Protein AF-A0A6S7K6Q7-F1 (afdb_monomer)

InterPro domains:
  IPR001357 BRCT domain [PF00533] (2-79)
  IPR001357 BRCT domain [PS50172] (1-81)
  IPR001357 BRCT domain [SM00292] (2-81)
  IPR036420 BRCT domain superfamily [G3DSA:3.40.50.10190] (1-81)
  IPR036420 BRCT domain superfamily [SSF52113] (3-81)

Radius of gyration: 12.23 Å; Cα contacts (8 Å, |Δi|>4): 113; chains: 1; bounding box: 22×33×30 Å

Nearest PDB structures (foldseek):
  6wh2-assembly1_B-2  TM=8.145E-01  e=1.340E-04  Homo sapiens
  3pc6-assembly1_A  TM=8.140E-01  e=2.265E-04  Mus musculus
  3pc8-assembly1_A  TM=8.150E-01  e=3.144E-04  Mus musculus
  4bu1-assembly1_B  TM=8.110E-01  e=3.358E-04  Schizosaccharomyces pombe
  3qvg-assembly1_B  TM=7.770E-01  e=5.315E-04  Mus musculus

Sequence (81 aa):
MEKIFYGFEFYFVPKKQIRIQVQILKKKITELGGVFSDIQRNTTTHVVYARGARRENKTSETEPEGVHHIRVDWLAECIKK

Foldseek 3Di:
DALQAAQAEEEEDPPPDDVVLVVVLQVLNVVSHYHYDPDDDLSHQEYEYEPPDDPPPPPVVRHHPNRHYYYSVVSVVVSVD

Structure (mmCIF, N/CA/C/O backbone):
data_AF-A0A6S7K6Q7-F1
#
_entry.id   AF-A0A6S7K6Q7-F1
#
loop_
_atom_site.group_PDB
_atom_site.id
_atom_site.type_symbol
_atom_site.label_atom_id
_atom_site.label_alt_id
_atom_site.label_comp_id
_atom_site.label_asym_id
_atom_site.label_entity_id
_atom_site.label_seq_id
_atom_site.pdbx_PDB_ins_code
_atom_site.Cartn_x
_atom_site.Cartn_y
_atom_site.Cartn_z
_atom_site.occupancy
_atom_site.B_iso_or_equiv
_atom_site.auth_seq_id
_atom_site.auth_comp_id
_atom_site.auth_asym_id
_atom_site.auth_atom_id
_atom_site.pdbx_PDB_model_num
ATOM 1 N N . MET A 1 1 ? -10.077 10.458 15.239 1.00 58.62 1 MET A N 1
ATOM 2 C CA . MET A 1 1 ? -9.356 10.256 13.966 1.00 58.62 1 MET A CA 1
ATOM 3 C C . MET A 1 1 ? -9.899 8.970 13.365 1.00 58.62 1 MET A C 1
ATOM 5 O O . MET A 1 1 ? -9.879 7.953 14.051 1.00 58.62 1 MET A O 1
ATOM 9 N N . GLU A 1 2 ? -10.518 9.048 12.191 1.00 69.38 2 GLU A N 1
ATOM 10 C CA . GLU A 1 2 ? -11.205 7.920 11.552 1.00 69.38 2 GLU A CA 1
ATOM 11 C C . GLU A 1 2 ? -10.172 6.935 10.987 1.00 69.38 2 GLU A C 1
ATOM 13 O O . GLU A 1 2 ? -9.260 7.334 10.264 1.00 69.38 2 GLU A O 1
ATOM 18 N N . LYS A 1 3 ? -10.260 5.656 11.370 1.00 83.94 3 LYS A N 1
ATOM 19 C CA . LYS A 1 3 ? -9.312 4.620 10.932 1.00 83.94 3 LYS A CA 1
ATOM 20 C C . LYS A 1 3 ? -9.817 3.957 9.653 1.00 83.94 3 LYS A C 1
ATOM 22 O O . LYS A 1 3 ? -10.261 2.813 9.673 1.00 83.94 3 LYS A O 1
ATOM 27 N N . ILE A 1 4 ? -9.772 4.707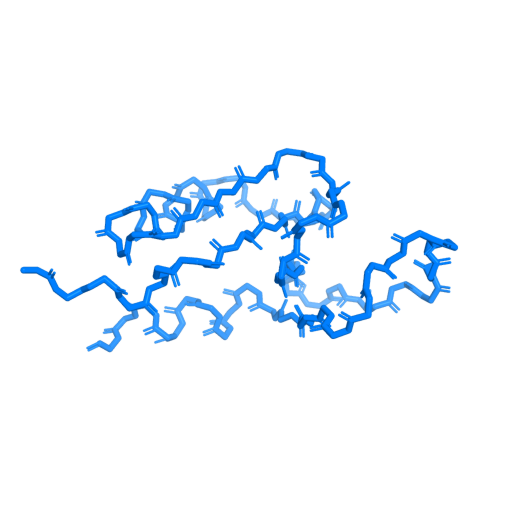 8.558 1.00 87.50 4 ILE A N 1
ATOM 28 C CA . ILE A 1 4 ? -10.340 4.322 7.256 1.00 87.50 4 ILE A CA 1
ATOM 29 C C . ILE A 1 4 ? -9.714 3.023 6.720 1.00 87.50 4 ILE A C 1
ATOM 31 O O . ILE A 1 4 ? -10.381 2.250 6.040 1.00 87.50 4 ILE A O 1
ATOM 35 N N . PHE A 1 5 ? -8.449 2.752 7.052 1.00 92.25 5 PHE A N 1
ATOM 36 C CA . PHE A 1 5 ? -7.732 1.547 6.624 1.00 92.25 5 PHE A CA 1
ATOM 37 C C . PHE A 1 5 ? -7.575 0.505 7.733 1.00 92.25 5 PHE A C 1
ATOM 39 O O . PHE A 1 5 ? -6.690 -0.349 7.659 1.00 92.25 5 PHE A O 1
ATOM 46 N N . TYR A 1 6 ? -8.413 0.551 8.772 1.00 93.25 6 TYR A N 1
ATOM 47 C CA . TYR A 1 6 ? -8.368 -0.458 9.824 1.00 93.25 6 TYR A CA 1
ATOM 48 C C . TYR A 1 6 ? -8.614 -1.864 9.258 1.00 93.25 6 TYR A C 1
ATOM 50 O O . TYR A 1 6 ? -9.595 -2.104 8.560 1.00 93.25 6 TYR A O 1
ATOM 58 N N . GLY A 1 7 ? -7.705 -2.791 9.568 1.00 91.31 7 GLY A N 1
ATOM 59 C CA . GLY A 1 7 ? -7.743 -4.165 9.059 1.00 91.31 7 GLY A CA 1
ATOM 60 C C . GLY A 1 7 ? -7.157 -4.343 7.655 1.00 91.31 7 GLY A C 1
ATOM 61 O O . GLY A 1 7 ? -7.096 -5.471 7.176 1.00 91.31 7 GLY A O 1
ATOM 62 N N . PHE A 1 8 ? -6.698 -3.274 6.994 1.00 94.12 8 PHE A N 1
ATOM 63 C CA . PHE A 1 8 ? -6.061 -3.384 5.682 1.00 94.12 8 PHE A CA 1
ATOM 64 C C . PHE A 1 8 ? -4.550 -3.570 5.824 1.00 94.12 8 PHE A C 1
ATOM 66 O O . PHE A 1 8 ? -3.853 -2.758 6.439 1.00 94.12 8 PHE A O 1
ATOM 73 N N . GLU A 1 9 ? -4.041 -4.622 5.188 1.00 94.12 9 GLU A N 1
ATOM 74 C CA . GLU A 1 9 ? -2.615 -4.870 4.995 1.00 94.12 9 GLU A CA 1
ATOM 75 C C . GLU A 1 9 ? -2.218 -4.658 3.531 1.00 94.12 9 GLU A C 1
ATOM 77 O O . GLU A 1 9 ? -2.764 -5.305 2.629 1.00 94.12 9 GLU A O 1
ATOM 82 N N . PHE A 1 10 ? -1.250 -3.764 3.320 1.00 94.06 10 PHE A N 1
ATOM 83 C CA . PHE A 1 10 ? -0.738 -3.367 2.013 1.00 94.06 10 PHE A CA 1
ATOM 84 C C . PHE A 1 10 ? 0.644 -3.969 1.734 1.00 94.06 10 PHE A C 1
ATOM 86 O O . PHE A 1 10 ? 1.581 -3.826 2.521 1.00 94.06 10 PHE A O 1
ATOM 93 N N . TYR A 1 11 ? 0.812 -4.545 0.551 1.00 92.12 11 TYR A N 1
ATOM 94 C CA . TYR A 1 11 ? 2.106 -4.940 0.007 1.00 92.12 11 TYR A CA 1
ATOM 95 C C . TYR A 1 11 ? 2.447 -4.066 -1.202 1.00 92.12 11 TYR A C 1
ATOM 97 O O . TYR A 1 11 ? 1.700 -4.015 -2.177 1.00 92.12 11 TYR A O 1
ATOM 105 N N . PHE A 1 12 ? 3.583 -3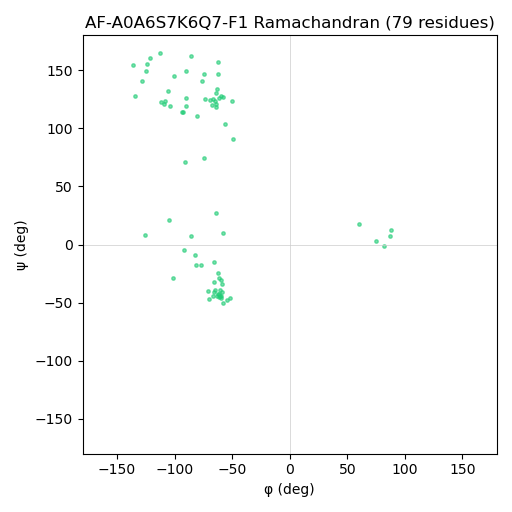.369 -1.160 1.00 91.38 12 PHE A N 1
ATOM 106 C CA . PHE A 1 12 ? 4.054 -2.561 -2.286 1.00 91.38 12 PHE A CA 1
ATOM 107 C C . PHE A 1 12 ? 5.003 -3.385 -3.146 1.00 91.38 12 PHE A C 1
ATOM 109 O O . PHE A 1 12 ? 6.114 -3.699 -2.718 1.00 91.38 12 PHE A O 1
ATOM 116 N N . VAL A 1 13 ? 4.604 -3.674 -4.385 1.00 87.94 13 VAL A N 1
ATOM 117 C CA . VAL A 1 13 ? 5.452 -4.413 -5.327 1.00 87.94 13 VAL A CA 1
ATOM 118 C C . VAL A 1 13 ? 6.695 -3.571 -5.626 1.00 87.94 13 VAL A C 1
ATOM 120 O O . VAL A 1 13 ? 6.532 -2.488 -6.188 1.00 87.94 13 VAL A O 1
ATOM 123 N N . PRO A 1 14 ? 7.928 -4.024 -5.318 1.00 81.75 14 PRO A N 1
ATOM 124 C CA . PRO A 1 14 ? 9.130 -3.178 -5.379 1.00 81.75 14 PRO A CA 1
ATOM 125 C C . PRO A 1 14 ? 9.461 -2.635 -6.779 1.00 81.75 14 PRO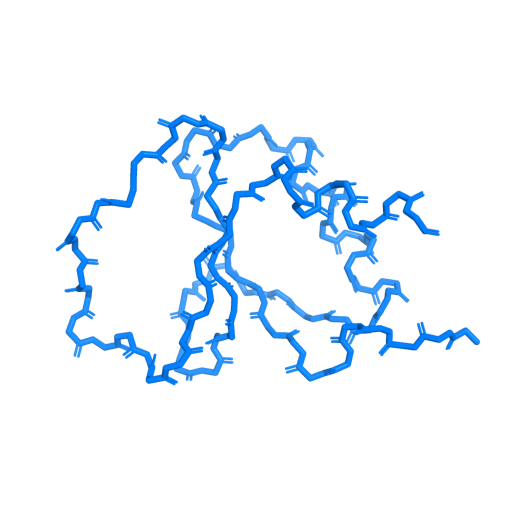 A C 1
ATOM 127 O O . PRO A 1 14 ? 10.133 -1.611 -6.929 1.00 81.75 14 PRO A O 1
ATOM 130 N N . LYS A 1 15 ? 9.008 -3.327 -7.828 1.00 79.94 15 LYS A N 1
ATOM 131 C CA . LYS A 1 15 ? 9.356 -3.047 -9.223 1.00 79.94 15 LYS A CA 1
ATOM 132 C C . LYS A 1 15 ? 8.829 -1.678 -9.666 1.00 79.94 15 LYS A C 1
ATOM 134 O O . LYS A 1 15 ? 7.627 -1.433 -9.653 1.00 79.94 15 LYS A O 1
ATOM 139 N N . LYS A 1 16 ? 9.739 -0.815 -10.138 1.00 77.06 16 LYS A N 1
ATOM 140 C CA . LYS A 1 16 ? 9.445 0.517 -10.713 1.00 77.06 16 LYS A CA 1
ATOM 141 C C . LYS A 1 16 ? 8.733 1.500 -9.760 1.00 77.06 16 LYS A C 1
ATOM 143 O O . LYS A 1 16 ? 8.187 2.497 -10.222 1.00 77.06 16 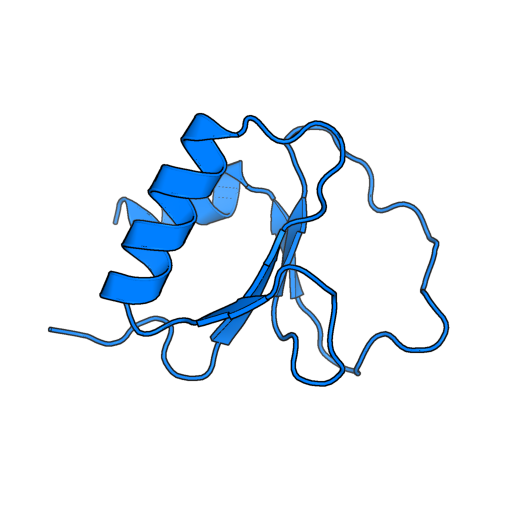LYS A O 1
ATOM 148 N N . GLN A 1 17 ? 8.747 1.257 -8.448 1.00 80.75 17 GLN A N 1
ATOM 149 C CA . GLN A 1 17 ? 8.211 2.199 -7.459 1.00 80.75 17 GLN A CA 1
ATOM 150 C C . GLN A 1 17 ? 9.170 3.375 -7.238 1.00 80.75 17 GLN A C 1
ATOM 152 O O . GLN A 1 17 ? 10.382 3.190 -7.105 1.00 80.75 17 GLN A O 1
ATOM 157 N N . ILE A 1 18 ? 8.625 4.583 -7.095 1.00 85.38 18 ILE A N 1
ATOM 158 C CA . ILE A 1 18 ? 9.397 5.745 -6.641 1.00 85.38 18 ILE A CA 1
ATOM 159 C C . ILE A 1 18 ? 9.512 5.666 -5.114 1.00 85.38 18 ILE A C 1
ATOM 161 O O . ILE A 1 18 ? 8.526 5.854 -4.403 1.00 85.38 18 ILE A O 1
ATOM 165 N N . ARG A 1 19 ? 10.720 5.405 -4.594 1.00 85.31 19 ARG A N 1
ATOM 166 C CA . ARG A 1 19 ? 10.963 5.167 -3.153 1.00 85.31 19 ARG A CA 1
ATOM 167 C C . ARG A 1 19 ? 10.380 6.255 -2.247 1.00 85.31 19 ARG A C 1
ATOM 169 O O . ARG A 1 19 ? 9.724 5.934 -1.264 1.00 85.31 19 ARG A O 1
ATOM 176 N N . ILE A 1 20 ? 10.590 7.525 -2.595 1.00 88.50 20 ILE A N 1
ATOM 177 C CA . ILE A 1 20 ? 10.102 8.667 -1.806 1.00 88.50 20 ILE A CA 1
ATOM 178 C C . ILE A 1 20 ? 8.568 8.676 -1.749 1.00 88.50 20 ILE A C 1
ATOM 180 O O . ILE A 1 20 ? 7.993 8.837 -0.677 1.00 88.50 20 ILE A O 1
ATOM 184 N N . GLN A 1 21 ? 7.901 8.433 -2.882 1.00 88.12 21 GLN A N 1
ATOM 185 C CA . GLN A 1 21 ? 6.440 8.359 -2.946 1.00 88.12 21 GLN A CA 1
ATOM 186 C C . GLN A 1 21 ? 5.903 7.232 -2.056 1.00 88.12 21 GLN A C 1
ATOM 188 O O . GLN A 1 21 ? 4.957 7.448 -1.303 1.00 88.12 21 GLN A O 1
ATOM 193 N N . VAL A 1 22 ? 6.528 6.052 -2.103 1.00 89.62 22 VAL A N 1
ATOM 194 C CA . VAL A 1 22 ? 6.132 4.908 -1.267 1.00 89.62 22 VAL A CA 1
ATOM 195 C C . VAL A 1 22 ? 6.278 5.223 0.215 1.00 89.62 22 VAL A C 1
ATOM 197 O O . VAL A 1 22 ? 5.377 4.905 0.979 1.00 89.62 22 VAL A O 1
ATOM 200 N N . GLN A 1 23 ? 7.365 5.875 0.632 1.00 91.19 23 GLN A N 1
ATOM 201 C CA . GLN A 1 23 ? 7.557 6.247 2.038 1.00 91.19 23 GLN A CA 1
ATOM 202 C C . GLN A 1 23 ? 6.481 7.224 2.528 1.00 91.19 23 GLN A C 1
ATOM 204 O O . GLN A 1 23 ? 5.917 7.034 3.606 1.00 91.19 23 GLN A O 1
ATOM 209 N N . ILE A 1 24 ? 6.135 8.223 1.710 1.00 91.88 24 ILE A N 1
ATOM 210 C CA . ILE A 1 24 ? 5.048 9.163 2.022 1.00 91.88 24 ILE A CA 1
ATOM 211 C C . ILE A 1 24 ? 3.713 8.420 2.152 1.00 91.88 24 ILE A C 1
ATOM 213 O O . ILE A 1 24 ? 2.967 8.660 3.099 1.00 91.88 24 ILE A O 1
ATOM 217 N N . LEU A 1 25 ? 3.413 7.502 1.228 1.00 91.94 25 LEU A N 1
ATOM 218 C CA . LEU A 1 25 ? 2.174 6.721 1.263 1.00 91.94 25 LEU A CA 1
ATOM 219 C C . LEU A 1 25 ? 2.122 5.776 2.463 1.00 91.94 25 LEU A C 1
ATOM 221 O O . LEU A 1 25 ? 1.104 5.744 3.144 1.00 91.94 25 LEU A O 1
ATOM 225 N N . LYS A 1 26 ? 3.213 5.061 2.760 1.00 92.88 26 LYS A N 1
ATOM 226 C CA . LYS A 1 26 ? 3.328 4.185 3.934 1.00 92.88 26 LYS A CA 1
ATOM 227 C C . LYS A 1 26 ? 3.012 4.950 5.220 1.00 92.88 26 LYS A C 1
ATOM 229 O O . LYS A 1 26 ? 2.177 4.498 5.996 1.00 92.88 26 LYS A O 1
ATOM 234 N N . LYS A 1 27 ? 3.594 6.143 5.396 1.00 93.81 27 LYS A N 1
ATOM 235 C CA . LYS A 1 27 ? 3.312 7.003 6.555 1.00 93.81 27 LYS A CA 1
ATOM 236 C C . LYS A 1 27 ? 1.821 7.344 6.664 1.00 93.81 27 LYS A C 1
ATOM 238 O O . LYS A 1 27 ? 1.226 7.121 7.713 1.00 93.81 27 LYS A O 1
ATOM 243 N N . LYS A 1 28 ? 1.210 7.817 5.573 1.00 92.69 28 LYS A N 1
ATOM 244 C CA . LYS A 1 28 ? -0.216 8.183 5.566 1.00 92.69 28 LYS A CA 1
ATOM 245 C C . LYS A 1 28 ? -1.145 6.988 5.797 1.00 92.69 28 LYS A C 1
ATOM 247 O O . LYS A 1 28 ? -2.134 7.113 6.505 1.00 92.69 28 LYS A O 1
ATOM 252 N N . ILE A 1 29 ? -0.829 5.823 5.231 1.00 93.19 29 ILE A N 1
ATOM 253 C CA . ILE A 1 29 ? -1.598 4.589 5.452 1.00 93.19 29 ILE A CA 1
ATOM 254 C C . ILE A 1 29 ? -1.603 4.223 6.936 1.00 93.19 29 ILE A C 1
ATOM 256 O O . ILE A 1 29 ? -2.658 3.900 7.478 1.00 93.19 29 ILE A O 1
ATOM 260 N N . THR A 1 30 ? -0.449 4.317 7.599 1.00 93.38 30 THR A N 1
ATOM 261 C CA . THR A 1 30 ? -0.334 4.055 9.038 1.00 93.38 30 THR A CA 1
ATOM 262 C C . THR A 1 30 ? -1.104 5.069 9.876 1.00 93.38 30 THR A C 1
ATOM 264 O O . THR A 1 30 ? -1.792 4.673 10.814 1.00 93.38 30 THR A O 1
ATOM 267 N N . GLU A 1 31 ? -1.062 6.356 9.519 1.00 92.94 31 GLU A N 1
ATOM 268 C CA . GLU A 1 31 ? -1.883 7.395 10.164 1.00 92.94 31 GLU A CA 1
ATOM 269 C C . GLU A 1 31 ? -3.390 7.094 10.040 1.00 92.94 31 GLU A C 1
ATOM 271 O O . GLU A 1 31 ? -4.150 7.330 10.979 1.00 92.94 31 GLU A O 1
ATOM 276 N N . LEU A 1 32 ? -3.810 6.487 8.925 1.00 92.38 32 LEU A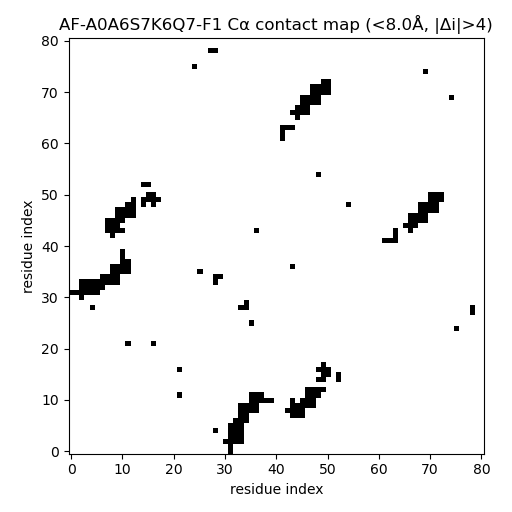 N 1
ATOM 277 C CA . LEU A 1 32 ? -5.188 6.051 8.662 1.00 92.38 32 LEU A CA 1
ATOM 278 C C . LEU A 1 32 ? -5.520 4.649 9.215 1.00 92.38 32 LEU A C 1
ATOM 280 O O . LEU A 1 32 ? -6.613 4.130 8.976 1.00 92.38 32 LEU A O 1
ATOM 284 N N . GLY A 1 33 ? -4.609 4.039 9.980 1.00 93.56 33 GLY A N 1
ATOM 285 C CA . GLY A 1 33 ? -4.828 2.775 10.689 1.00 93.56 33 GLY A CA 1
ATOM 286 C C . GLY A 1 33 ? -4.537 1.501 9.893 1.00 93.56 33 GLY A C 1
ATOM 287 O O . GLY A 1 33 ? -4.824 0.416 10.399 1.00 93.56 33 GLY A O 1
ATOM 288 N N . GLY A 1 34 ? -3.974 1.617 8.689 1.00 94.44 34 GLY A N 1
ATOM 289 C CA . GLY A 1 34 ? -3.527 0.481 7.885 1.00 94.44 34 GLY A CA 1
ATOM 290 C C . GLY A 1 34 ? -2.107 0.033 8.228 1.00 94.44 34 GLY A C 1
ATOM 291 O O . GLY A 1 34 ? -1.310 0.775 8.810 1.00 94.44 34 GLY A O 1
ATOM 292 N N . VAL A 1 35 ? -1.768 -1.186 7.819 1.00 94.62 35 VAL A N 1
ATOM 293 C CA . VAL A 1 35 ? -0.427 -1.761 7.986 1.00 94.62 35 VAL A CA 1
ATOM 294 C C . VAL A 1 35 ? 0.168 -2.132 6.636 1.00 94.62 35 VAL A C 1
ATOM 296 O O . VAL A 1 35 ? -0.538 -2.270 5.640 1.00 94.62 35 VAL A O 1
ATOM 299 N N . PHE A 1 36 ? 1.485 -2.279 6.576 1.00 92.06 36 PHE A N 1
ATOM 300 C CA . PHE A 1 36 ? 2.159 -2.732 5.368 1.00 92.06 36 PHE A CA 1
ATOM 301 C C . PHE A 1 36 ? 3.226 -3.762 5.692 1.00 92.06 36 PHE A C 1
ATOM 303 O O . PHE A 1 36 ? 3.801 -3.761 6.781 1.00 92.06 36 PHE A O 1
ATOM 310 N N . SER A 1 37 ? 3.523 -4.607 4.712 1.00 87.38 37 SER A N 1
ATOM 311 C CA . SER A 1 37 ? 4.612 -5.569 4.797 1.00 87.38 37 SER A CA 1
ATOM 312 C C . SER A 1 37 ? 5.572 -5.403 3.627 1.00 87.38 37 SER A C 1
ATOM 314 O O . SER A 1 37 ? 5.187 -4.992 2.531 1.00 87.38 37 SER A O 1
ATOM 316 N N . ASP A 1 38 ? 6.845 -5.707 3.866 1.00 84.19 38 ASP A N 1
ATOM 317 C CA . ASP A 1 38 ? 7.877 -5.690 2.823 1.00 84.19 38 ASP A CA 1
ATOM 318 C C . ASP A 1 38 ? 7.887 -6.988 1.995 1.00 84.19 38 ASP A C 1
ATOM 320 O O . ASP A 1 38 ? 8.541 -7.062 0.956 1.00 84.19 38 ASP A O 1
ATOM 324 N N . ILE A 1 39 ? 7.126 -7.996 2.432 1.00 85.50 39 ILE A N 1
ATOM 325 C CA . ILE A 1 39 ? 6.921 -9.283 1.763 1.00 85.50 39 ILE A CA 1
ATOM 326 C C . ILE A 1 39 ? 5.410 -9.515 1.664 1.00 85.50 39 ILE A C 1
ATOM 328 O O . ILE A 1 39 ? 4.691 -9.210 2.609 1.00 85.50 39 ILE A O 1
ATOM 332 N N . GLN A 1 40 ? 4.922 -10.059 0.549 1.00 85.31 40 GLN A N 1
ATOM 333 C CA . GLN A 1 40 ? 3.518 -10.450 0.424 1.00 85.31 40 GLN A CA 1
ATOM 334 C C . GLN A 1 40 ? 3.214 -11.613 1.377 1.00 85.31 40 GLN A C 1
ATOM 336 O O . GLN A 1 40 ? 3.898 -12.636 1.352 1.00 85.31 40 GLN A O 1
ATOM 341 N N . ARG A 1 41 ? 2.207 -11.439 2.234 1.00 85.19 41 ARG A N 1
ATOM 342 C CA . ARG A 1 41 ? 1.772 -12.422 3.238 1.00 85.19 41 ARG A CA 1
ATOM 343 C C . ARG A 1 41 ? 0.385 -12.950 2.895 1.00 85.19 41 ARG A C 1
ATOM 345 O O . ARG A 1 41 ? -0.367 -12.310 2.171 1.00 85.19 41 ARG A O 1
ATOM 352 N N . ASN A 1 42 ? -0.001 -14.059 3.518 1.00 85.69 42 ASN A N 1
ATOM 353 C CA . ASN A 1 42 ? -1.359 -14.604 3.397 1.00 85.69 42 ASN A CA 1
ATOM 354 C C . ASN A 1 42 ? -2.430 -13.687 4.021 1.00 85.69 42 ASN A C 1
ATOM 356 O O . ASN A 1 42 ? -3.613 -13.858 3.766 1.00 85.69 42 ASN A O 1
ATOM 360 N N . THR A 1 43 ? -2.020 -12.720 4.843 1.00 88.62 43 THR A N 1
ATOM 361 C CA . THR A 1 43 ? -2.878 -11.677 5.425 1.00 88.62 43 THR A CA 1
ATOM 362 C C . THR A 1 43 ? -2.926 -10.406 4.578 1.00 88.62 43 THR A C 1
ATOM 364 O O . THR A 1 43 ? -3.666 -9.481 4.899 1.00 88.62 43 THR A O 1
ATOM 367 N N . THR A 1 44 ? -2.145 -10.335 3.492 1.00 90.69 44 THR A N 1
ATOM 368 C CA . THR A 1 44 ? -2.165 -9.184 2.589 1.00 90.69 44 THR A CA 1
ATOM 369 C C . THR A 1 44 ? -3.551 -9.045 1.979 1.00 90.69 44 THR A C 1
ATOM 371 O O . THR A 1 44 ? -4.068 -9.973 1.375 1.00 90.69 44 THR A O 1
ATOM 374 N N . THR A 1 45 ? -4.127 -7.855 2.115 1.00 93.12 45 THR A N 1
ATOM 375 C CA . THR A 1 45 ? -5.447 -7.516 1.560 1.00 93.12 45 THR A CA 1
ATOM 376 C C . THR A 1 45 ? -5.327 -6.702 0.275 1.00 93.12 45 THR A C 1
ATOM 378 O O . THR A 1 45 ? -6.193 -6.773 -0.590 1.00 93.12 45 THR A O 1
ATOM 381 N 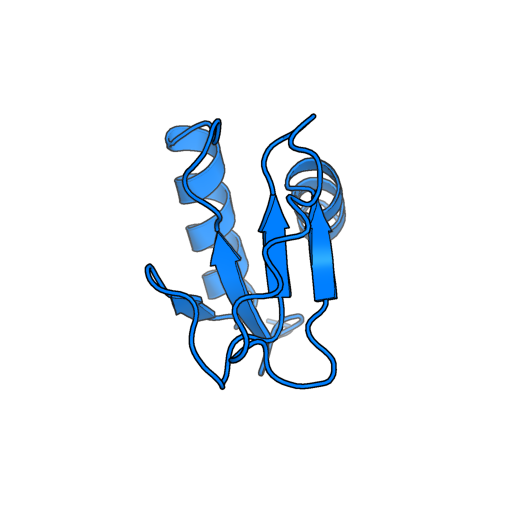N . HIS A 1 46 ? -4.242 -5.933 0.139 1.00 92.94 46 HIS A N 1
ATOM 382 C CA . HIS A 1 46 ? -4.030 -5.009 -0.965 1.00 92.94 46 HIS A CA 1
ATOM 383 C C . HIS A 1 46 ? -2.610 -5.129 -1.515 1.00 92.94 46 HIS A C 1
ATOM 385 O O . HIS A 1 46 ? -1.632 -4.985 -0.782 1.00 92.94 46 HIS A O 1
ATOM 391 N N . VAL A 1 47 ? -2.486 -5.312 -2.826 1.00 91.12 47 VAL A N 1
ATOM 392 C CA . VAL A 1 47 ? -1.204 -5.296 -3.538 1.00 91.12 47 VAL A CA 1
ATOM 393 C C . VAL A 1 47 ? -1.126 -4.034 -4.387 1.00 91.12 47 VAL A C 1
ATOM 395 O O . VAL A 1 47 ? -1.965 -3.792 -5.255 1.00 91.12 47 VAL A O 1
ATOM 398 N N . VAL A 1 48 ? -0.107 -3.216 -4.132 1.00 91.00 48 VAL A N 1
ATOM 399 C CA . VAL A 1 48 ? 0.073 -1.897 -4.739 1.00 91.00 48 VAL A CA 1
ATOM 400 C C . VAL A 1 48 ? 1.149 -1.946 -5.816 1.00 91.00 48 VAL A C 1
ATOM 402 O O . VAL A 1 48 ? 2.327 -2.193 -5.540 1.00 91.00 48 VAL A O 1
ATOM 405 N N . TYR A 1 49 ? 0.754 -1.631 -7.046 1.00 90.00 49 TYR A N 1
ATOM 406 C CA . TYR A 1 49 ? 1.633 -1.595 -8.210 1.00 90.00 49 TYR A CA 1
ATOM 407 C C . TYR A 1 49 ? 2.057 -0.172 -8.566 1.00 90.00 49 TYR A C 1
ATOM 409 O O . TYR A 1 49 ? 1.274 0.777 -8.479 1.00 90.00 49 TYR A O 1
ATOM 417 N N . ALA A 1 50 ? 3.293 -0.033 -9.046 1.00 86.44 50 ALA A N 1
ATOM 418 C CA . ALA A 1 50 ? 3.766 1.209 -9.638 1.00 86.44 50 ALA A CA 1
ATOM 419 C C . ALA A 1 50 ? 2.959 1.586 -10.895 1.00 86.44 50 ALA A C 1
ATOM 421 O O . ALA A 1 50 ? 2.379 0.736 -11.578 1.00 86.44 50 ALA A O 1
ATOM 422 N N . ARG A 1 51 ? 2.966 2.876 -11.246 1.00 82.50 51 ARG A N 1
ATOM 423 C CA . ARG A 1 51 ? 2.307 3.374 -12.459 1.00 82.50 51 ARG A CA 1
ATOM 424 C C . ARG A 1 51 ? 2.863 2.664 -13.700 1.00 82.50 51 ARG A C 1
ATOM 426 O O . ARG A 1 51 ? 4.071 2.628 -13.916 1.00 82.50 51 ARG A O 1
ATOM 433 N N . GLY A 1 52 ? 1.974 2.101 -14.519 1.00 75.69 52 GLY A N 1
ATOM 434 C CA . GLY A 1 52 ? 2.345 1.395 -15.752 1.00 75.69 52 GLY A CA 1
ATOM 435 C C . GLY A 1 52 ? 2.958 0.004 -15.547 1.00 75.69 52 GLY A C 1
ATOM 436 O O . GLY A 1 52 ? 3.323 -0.644 -16.529 1.00 75.69 52 GLY A O 1
ATOM 437 N N . ALA A 1 53 ? 3.060 -0.489 -14.308 1.00 74.88 53 ALA A N 1
ATOM 438 C CA . ALA A 1 53 ? 3.308 -1.905 -14.084 1.00 74.88 53 ALA A CA 1
ATOM 439 C C . ALA A 1 53 ? 2.056 -2.688 -14.504 1.00 74.88 53 ALA A C 1
ATOM 441 O O . ALA A 1 53 ? 0.948 -2.401 -14.051 1.00 74.88 53 ALA A O 1
ATOM 442 N N . ARG A 1 54 ? 2.223 -3.657 -15.409 1.00 65.75 54 ARG A N 1
ATOM 443 C CA . ARG A 1 54 ? 1.172 -4.643 -15.677 1.00 65.75 54 ARG A CA 1
ATOM 444 C C . ARG A 1 54 ? 1.133 -5.616 -14.503 1.00 65.75 54 ARG A C 1
ATOM 446 O O . ARG A 1 54 ? 2.187 -5.921 -13.944 1.00 65.75 54 ARG A O 1
ATOM 453 N N . ARG A 1 55 ? -0.062 -6.116 -14.167 1.00 66.81 55 ARG A N 1
ATOM 454 C CA . ARG A 1 55 ? -0.199 -7.329 -13.356 1.00 66.81 55 ARG A CA 1
ATOM 455 C C . ARG A 1 55 ? 0.577 -8.409 -14.102 1.00 66.81 55 ARG A C 1
ATOM 457 O O . ARG A 1 55 ? 0.163 -8.839 -15.175 1.00 66.81 55 ARG A O 1
ATOM 464 N N . GLU A 1 56 ? 1.766 -8.751 -13.622 1.00 61.56 56 GLU A N 1
ATOM 465 C CA . GLU A 1 56 ? 2.434 -9.941 -14.124 1.00 61.56 56 GLU A CA 1
ATOM 466 C C . GLU A 1 56 ? 1.567 -11.096 -13.627 1.00 61.56 56 GLU A C 1
ATOM 468 O O . GLU A 1 56 ? 1.355 -11.212 -12.424 1.00 61.56 56 GLU A O 1
ATOM 473 N N . ASN A 1 57 ? 1.028 -11.911 -14.540 1.00 51.06 57 ASN A N 1
ATOM 474 C CA . ASN A 1 57 ? 0.232 -13.114 -14.247 1.00 51.06 57 ASN A CA 1
ATOM 475 C C . ASN A 1 57 ? 1.048 -14.200 -13.518 1.00 51.06 57 ASN A C 1
ATOM 477 O O . ASN A 1 57 ? 0.760 -15.385 -13.626 1.00 51.06 57 ASN A O 1
ATOM 481 N N . LYS A 1 58 ? 2.077 -13.817 -12.762 1.00 51.25 58 LYS A N 1
ATOM 482 C CA . LYS A 1 58 ? 2.554 -14.616 -11.652 1.00 51.25 58 LYS A CA 1
ATOM 483 C C . LYS A 1 58 ? 1.524 -14.442 -10.546 1.00 51.25 58 LYS A C 1
ATOM 485 O O . LYS A 1 58 ? 1.758 -13.727 -9.580 1.00 51.25 58 LYS A O 1
ATOM 490 N N . THR A 1 59 ? 0.378 -15.095 -10.723 1.00 48.22 59 THR A N 1
ATOM 491 C CA . THR A 1 59 ? -0.269 -15.772 -9.606 1.00 48.22 59 THR A CA 1
ATOM 492 C C . THR A 1 59 ? 0.836 -16.590 -8.958 1.00 48.22 59 THR A C 1
ATOM 494 O O . THR A 1 59 ? 1.165 -17.685 -9.410 1.00 48.22 59 THR A O 1
ATOM 497 N N . SER A 1 60 ? 1.524 -16.009 -7.977 1.00 52.25 60 SER A N 1
ATOM 498 C CA . SER A 1 60 ? 2.160 -16.824 -6.961 1.00 52.25 60 SER A CA 1
ATOM 499 C C . SER A 1 60 ? 1.052 -17.753 -6.494 1.00 52.25 60 SER A C 1
ATOM 501 O O . SER A 1 60 ? -0.017 -17.261 -6.137 1.00 52.25 60 SER A O 1
ATOM 503 N N . GLU A 1 61 ? 1.259 -19.064 -6.556 1.00 52.34 61 GLU A N 1
ATOM 504 C CA . GLU A 1 61 ? 0.279 -20.111 -6.206 1.00 52.34 61 GLU A CA 1
ATOM 505 C C . GLU A 1 61 ? -0.237 -20.011 -4.745 1.00 52.34 61 GLU A C 1
ATOM 507 O O . GLU A 1 61 ? -0.923 -20.892 -4.246 1.00 52.34 61 GLU A O 1
ATOM 512 N N . THR A 1 62 ? 0.088 -18.916 -4.057 1.00 60.69 62 THR A N 1
ATOM 513 C CA . THR A 1 62 ? -0.126 -18.563 -2.661 1.00 60.69 62 THR A CA 1
ATOM 514 C C . THR A 1 62 ? -0.856 -17.228 -2.465 1.00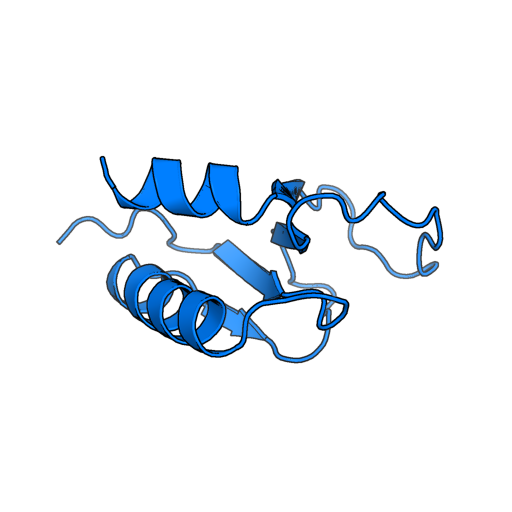 60.69 62 THR A C 1
ATOM 516 O O . THR A 1 62 ? -0.920 -16.748 -1.335 1.00 60.69 62 THR A O 1
ATOM 519 N N . GLU A 1 63 ? -1.378 -16.583 -3.518 1.00 66.50 63 GLU A N 1
ATOM 520 C CA . GLU A 1 63 ? -2.174 -15.363 -3.329 1.00 66.50 63 GLU A CA 1
ATOM 521 C C . GLU A 1 63 ? -3.460 -15.682 -2.546 1.00 66.50 63 GLU A C 1
ATOM 523 O O . GLU A 1 63 ? -4.239 -16.522 -3.001 1.00 66.50 63 GLU A O 1
ATOM 528 N N . PRO A 1 64 ? -3.687 -15.060 -1.371 1.00 68.56 64 PRO A N 1
ATOM 529 C CA . PRO A 1 64 ? -4.901 -15.310 -0.612 1.00 68.56 64 PRO A CA 1
ATOM 530 C C . PRO A 1 64 ? -6.132 -14.878 -1.417 1.00 68.56 64 PRO A C 1
ATOM 532 O O . PRO A 1 64 ? -6.097 -13.936 -2.213 1.00 68.56 64 PRO A O 1
ATOM 535 N N . GLU A 1 65 ? -7.235 -15.595 -1.231 1.00 75.31 65 GLU A N 1
ATOM 536 C CA . GLU A 1 65 ? -8.482 -15.295 -1.925 1.00 75.31 65 GLU A CA 1
ATOM 537 C C . GLU A 1 65 ? -8.994 -13.903 -1.515 1.00 75.31 65 GLU A C 1
ATOM 539 O O . GLU A 1 65 ? -9.002 -13.552 -0.336 1.00 75.31 65 GLU A O 1
ATOM 544 N N . GLY A 1 66 ? -9.397 -13.087 -2.494 1.00 80.06 66 GLY A N 1
ATOM 545 C CA . GLY A 1 66 ? -9.934 -11.744 -2.241 1.00 80.06 66 GLY A CA 1
ATOM 546 C C . GLY A 1 66 ? -8.908 -10.606 -2.155 1.00 80.06 66 GLY A C 1
ATOM 547 O O . GLY A 1 66 ? -9.275 -9.504 -1.755 1.00 80.06 66 GLY A O 1
ATOM 548 N N . VAL A 1 67 ? -7.647 -10.812 -2.556 1.00 88.25 67 VAL A N 1
ATOM 549 C CA . VAL A 1 67 ? -6.658 -9.719 -2.631 1.00 88.25 67 VAL A CA 1
ATOM 550 C C . VAL A 1 67 ? -7.048 -8.663 -3.667 1.00 88.25 67 VAL A C 1
ATOM 552 O O . VAL A 1 67 ? -7.290 -8.954 -4.842 1.00 88.25 67 VAL A O 1
ATOM 555 N N . HIS A 1 68 ? -7.015 -7.398 -3.254 1.00 89.62 68 HIS A N 1
ATOM 556 C CA . HIS A 1 68 ? -7.247 -6.257 -4.129 1.00 89.62 68 HIS A CA 1
ATOM 557 C C . HIS A 1 68 ? -5.945 -5.753 -4.753 1.00 89.62 68 HIS A C 1
ATOM 559 O O . HIS A 1 68 ? -5.035 -5.275 -4.076 1.00 89.62 68 HIS A O 1
ATOM 565 N N . HIS A 1 69 ? -5.871 -5.788 -6.079 1.00 88.94 69 HIS A N 1
ATOM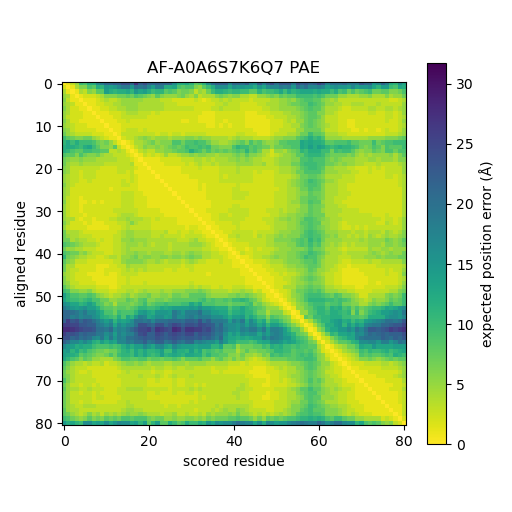 566 C CA . HIS A 1 69 ? -4.746 -5.237 -6.828 1.00 88.94 69 HIS A CA 1
ATOM 567 C C . HIS A 1 69 ? -5.044 -3.790 -7.212 1.00 88.94 69 HIS A C 1
ATOM 569 O O . HIS A 1 69 ? -5.937 -3.525 -8.018 1.00 88.94 69 HIS A O 1
ATOM 575 N N . ILE A 1 70 ? -4.279 -2.852 -6.663 1.00 90.81 70 ILE A N 1
ATOM 576 C CA . ILE A 1 70 ? -4.486 -1.419 -6.877 1.00 90.81 70 ILE A CA 1
ATOM 577 C C . ILE A 1 70 ? -3.231 -0.755 -7.428 1.00 90.81 70 ILE A C 1
ATOM 579 O O . ILE A 1 70 ? -2.100 -1.209 -7.243 1.00 90.81 70 ILE A O 1
ATOM 583 N N . ARG A 1 71 ? -3.425 0.363 -8.119 1.00 89.88 71 ARG A N 1
ATOM 584 C CA . ARG A 1 71 ? -2.316 1.194 -8.577 1.00 89.88 71 ARG A CA 1
ATOM 585 C C . ARG A 1 71 ? -1.969 2.244 -7.528 1.00 89.88 71 ARG A C 1
ATOM 587 O O . ARG A 1 71 ? -2.832 2.743 -6.807 1.00 89.88 71 ARG A O 1
ATOM 594 N N . VAL A 1 72 ? -0.693 2.610 -7.485 1.00 90.31 72 VAL A N 1
ATOM 595 C CA . VAL A 1 72 ? -0.168 3.619 -6.558 1.00 90.31 72 VAL A CA 1
ATOM 596 C C . VAL A 1 72 ? -0.790 5.008 -6.760 1.00 90.31 72 VAL A C 1
ATOM 598 O O . VAL A 1 72 ? -0.895 5.769 -5.804 1.00 90.31 72 VAL A O 1
ATOM 601 N N . ASP A 1 73 ? -1.217 5.347 -7.982 1.00 89.00 73 ASP A N 1
ATOM 602 C CA . ASP A 1 73 ? -1.889 6.616 -8.288 1.00 89.00 73 ASP A CA 1
ATOM 603 C C . ASP A 1 73 ? -3.297 6.666 -7.688 1.00 89.00 73 ASP A C 1
ATOM 605 O O . ASP A 1 73 ? -3.617 7.622 -6.989 1.00 89.00 73 ASP A O 1
ATOM 609 N N . TRP A 1 74 ? -4.078 5.600 -7.860 1.00 89.44 74 TRP A N 1
ATOM 610 C CA . TRP A 1 74 ? -5.403 5.471 -7.253 1.00 89.44 74 TRP A CA 1
ATOM 611 C C . TRP A 1 74 ? -5.340 5.539 -5.721 1.00 89.44 74 TRP A C 1
ATOM 613 O O . TRP A 1 74 ? -6.068 6.309 -5.101 1.00 89.44 74 TRP A O 1
ATOM 623 N N . LEU A 1 75 ? -4.398 4.814 -5.103 1.00 90.62 75 LEU A N 1
ATOM 624 C CA . LEU A 1 75 ? -4.194 4.872 -3.651 1.00 90.62 75 LEU A CA 1
ATOM 625 C C . LEU A 1 75 ? -3.856 6.295 -3.178 1.00 90.62 75 LEU A C 1
ATOM 627 O O . LEU A 1 75 ? -4.352 6.752 -2.148 1.00 90.62 75 LEU A O 1
ATOM 631 N N . ALA A 1 76 ? -3.028 7.016 -3.938 1.00 90.44 76 ALA A N 1
ATOM 632 C CA . ALA A 1 76 ? -2.690 8.399 -3.628 1.00 90.44 76 ALA A CA 1
ATOM 633 C C . ALA A 1 76 ? -3.897 9.345 -3.751 1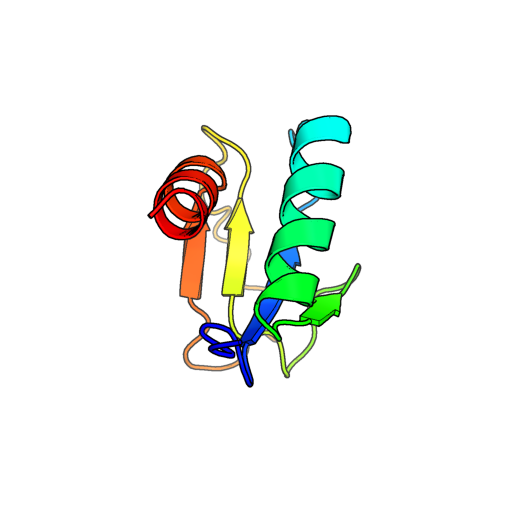.00 90.44 76 ALA A C 1
ATOM 635 O O . ALA A 1 76 ? -3.968 10.319 -3.004 1.00 90.44 76 ALA A O 1
ATOM 636 N N . GLU A 1 77 ? -4.831 9.082 -4.667 1.00 89.88 77 GLU A N 1
ATOM 637 C CA . GLU A 1 77 ? -6.081 9.839 -4.796 1.00 89.88 77 GLU A CA 1
ATOM 638 C C . GLU A 1 77 ? -7.047 9.559 -3.641 1.00 89.88 77 GLU A C 1
ATOM 640 O O . GLU A 1 77 ? -7.630 10.503 -3.111 1.00 89.88 77 GLU A O 1
ATOM 645 N N . CYS A 1 78 ? -7.162 8.305 -3.194 1.00 86.06 78 CYS A N 1
ATOM 646 C CA . CYS A 1 78 ? -7.989 7.936 -2.041 1.00 86.06 78 CYS A CA 1
ATOM 647 C C . CYS A 1 78 ? -7.543 8.626 -0.748 1.00 86.06 78 CYS A C 1
ATOM 649 O O . CYS A 1 78 ? -8.380 9.069 0.024 1.00 86.06 78 CYS A O 1
ATOM 651 N N . ILE A 1 79 ? -6.233 8.752 -0.532 1.00 87.06 79 ILE A N 1
ATOM 652 C CA . ILE A 1 79 ? -5.657 9.353 0.682 1.00 87.06 79 ILE A CA 1
ATOM 653 C C . ILE A 1 79 ? -5.733 10.895 0.678 1.00 87.06 79 ILE A C 1
ATOM 655 O O . ILE A 1 79 ? -5.525 11.536 1.706 1.00 87.06 79 ILE A O 1
ATOM 659 N N . LYS A 1 80 ? -5.948 11.523 -0.484 1.00 80.69 80 LYS A N 1
ATOM 660 C CA . LYS A 1 80 ? -6.054 12.989 -0.597 1.00 80.69 80 LYS A CA 1
ATOM 661 C C . LYS A 1 80 ? -7.438 13.534 -0.233 1.00 80.69 80 LYS A C 1
ATOM 663 O O . LYS A 1 80 ? -7.541 14.747 -0.070 1.00 80.69 80 LYS A O 1
ATOM 668 N N . LYS A 1 81 ? -8.461 12.682 -0.207 1.00 58.72 81 LYS A N 1
ATOM 669 C CA . LYS A 1 81 ? -9.834 13.047 0.154 1.00 58.72 81 LYS A CA 1
ATOM 670 C C . LYS A 1 81 ? -10.021 12.981 1.661 1.00 58.72 81 LYS A C 1
ATOM 672 O O . LYS A 1 81 ? -10.808 13.816 2.148 1.00 58.72 81 LYS A O 1
#

Organism: Paramuricea clavata (NCBI:txid317549)

pLDDT: mean 83.43, std 12.23, range [48.22, 94.62]

Solvent-accessible surface area (backbone atoms only — not comparable to full-atom values): 4850 Å² total; per-residue (Å²): 134,76,52,84,31,57,90,40,24,35,22,64,49,76,67,82,49,59,66,69,60,51,54,56,48,53,53,53,40,43,76,25,44,22,48,73,44,98,60,87,50,73,73,41,39,30,40,34,32,24,83,88,59,70,87,64,87,70,70,54,98,67,70,43,90,84,54,43,79,44,46,48,63,59,54,53,54,65,74,72,110

Mean predicted aligned error: 5.76 Å

Secondary structure (DSSP, 8-state):
---TTTT-EEEE--TT--HHHHHHHHHHHHHTT-EEESS--TT--EEEEPTT--------TTPPTT-EEEEHHHHHHHTT-